Protein AF-A0A958LTV3-F1 (afdb_monomer_lite)

Structure (mmCIF, N/CA/C/O backbone):
data_AF-A0A958LTV3-F1
#
_entry.id   AF-A0A958LTV3-F1
#
loop_
_atom_site.group_PDB
_atom_site.id
_atom_site.type_symbol
_atom_site.label_atom_id
_atom_site.label_alt_id
_atom_site.label_comp_id
_atom_site.label_asym_id
_atom_site.label_entity_id
_atom_site.label_seq_id
_atom_site.pdbx_PDB_ins_code
_atom_site.Cartn_x
_atom_site.Cartn_y
_atom_site.Cartn_z
_atom_site.occupancy
_atom_site.B_iso_or_equiv
_atom_site.auth_seq_id
_atom_site.auth_comp_id
_atom_site.auth_asym_id
_atom_site.auth_atom_id
_atom_site.pdbx_PDB_model_num
ATOM 1 N N . MET A 1 1 ? 6.080 -4.824 -18.424 1.00 78.81 1 MET A N 1
ATOM 2 C CA . MET A 1 1 ? 7.310 -5.146 -17.672 1.00 78.81 1 MET A CA 1
ATOM 3 C C . MET A 1 1 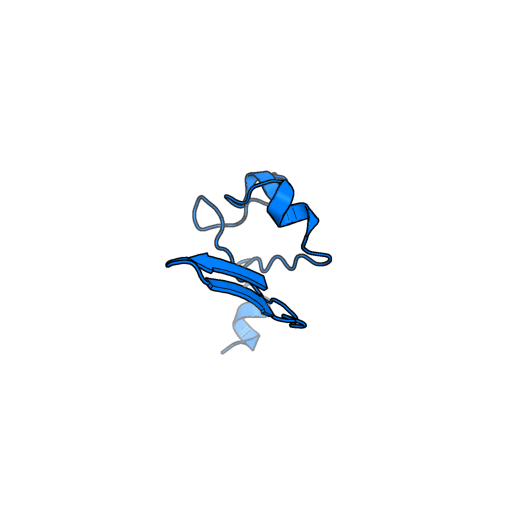? 8.488 -4.998 -18.619 1.00 78.81 1 MET A C 1
ATOM 5 O O . MET A 1 1 ? 8.458 -5.623 -19.672 1.00 78.81 1 MET A O 1
ATOM 9 N N . SER A 1 2 ? 9.462 -4.145 -18.310 1.00 86.88 2 SER A N 1
ATOM 10 C CA . SER A 1 2 ? 10.677 -3.993 -19.119 1.00 86.88 2 SER A CA 1
ATOM 11 C C . SER A 1 2 ? 11.863 -4.641 -18.415 1.00 86.88 2 SER A C 1
ATOM 13 O O . SER A 1 2 ? 11.989 -4.571 -17.192 1.00 86.88 2 SER A O 1
ATOM 15 N N . ILE A 1 3 ? 12.715 -5.297 -19.193 1.00 90.00 3 ILE A N 1
ATOM 16 C CA . ILE A 1 3 ? 13.949 -5.920 -18.726 1.00 90.00 3 ILE A CA 1
AT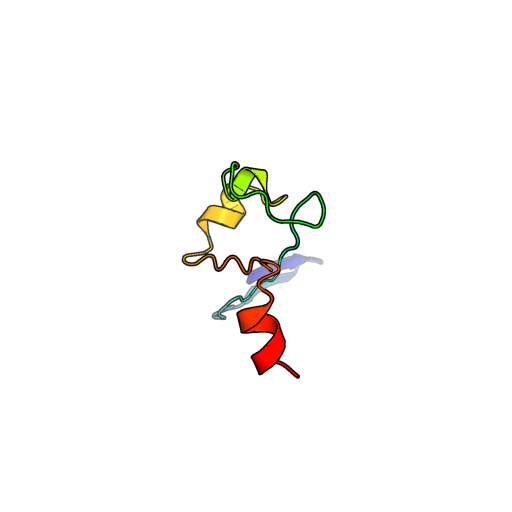OM 17 C C . ILE A 1 3 ? 15.083 -5.350 -19.573 1.00 90.00 3 ILE A C 1
ATOM 19 O O . ILE A 1 3 ? 15.024 -5.389 -20.801 1.00 90.00 3 ILE A O 1
ATOM 23 N N . ALA A 1 4 ? 16.099 -4.820 -18.898 1.00 91.62 4 ALA A N 1
ATOM 24 C CA . ALA A 1 4 ? 17.351 -4.367 -19.486 1.00 91.62 4 ALA A CA 1
ATOM 25 C C . ALA A 1 4 ? 18.497 -5.050 -18.733 1.00 91.62 4 ALA A C 1
ATOM 27 O O . ALA A 1 4 ? 18.829 -4.659 -17.612 1.00 91.62 4 ALA A O 1
ATOM 28 N N . LYS A 1 5 ? 19.051 -6.126 -19.297 1.00 90.12 5 LYS A N 1
ATOM 29 C CA . LYS A 1 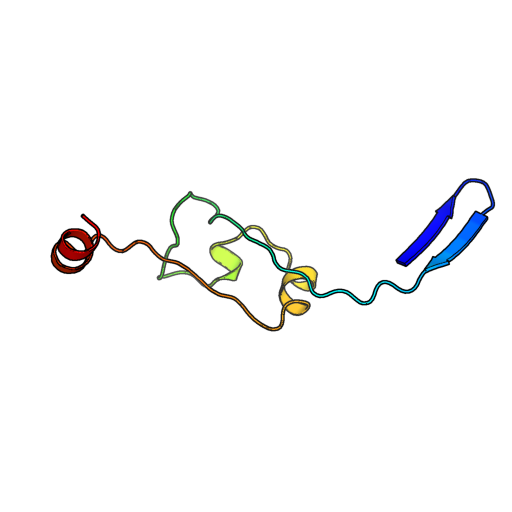5 ? 20.127 -6.905 -18.661 1.00 90.12 5 LYS A CA 1
ATOM 30 C C . LYS A 1 5 ? 20.944 -7.652 -19.710 1.00 90.12 5 LYS A C 1
ATOM 32 O O . LYS A 1 5 ? 20.380 -8.146 -20.676 1.00 90.12 5 LYS A O 1
ATOM 37 N N . ALA A 1 6 ? 22.260 -7.757 -19.505 1.00 90.12 6 ALA A N 1
ATOM 38 C CA . ALA A 1 6 ? 23.174 -8.504 -20.382 1.00 90.12 6 ALA A CA 1
ATOM 39 C C . ALA A 1 6 ? 23.055 -8.132 -21.880 1.00 90.12 6 ALA A C 1
ATOM 41 O O . ALA A 1 6 ? 23.129 -8.994 -22.747 1.00 90.12 6 ALA A O 1
ATOM 42 N N . GLY A 1 7 ? 22.817 -6.850 -22.183 1.00 87.94 7 GLY A N 1
ATOM 43 C CA . GLY A 1 7 ? 22.614 -6.363 -23.555 1.00 87.94 7 GLY A CA 1
ATOM 44 C C . GLY A 1 7 ? 21.231 -6.653 -24.152 1.00 87.94 7 GLY A C 1
ATOM 45 O O . GLY A 1 7 ? 20.938 -6.184 -25.248 1.00 87.94 7 GLY A O 1
ATOM 46 N N . VAL A 1 8 ? 20.356 -7.367 -23.438 1.00 82.88 8 VAL A N 1
ATOM 47 C CA . VAL A 1 8 ? 18.975 -7.629 -23.855 1.00 82.88 8 VAL A CA 1
ATOM 48 C C . VAL A 1 8 ? 18.060 -6.541 -23.306 1.00 82.88 8 VAL A C 1
ATOM 50 O O . VAL A 1 8 ? 17.943 -6.369 -22.090 1.00 82.88 8 VAL A O 1
ATOM 53 N N . TYR A 1 9 ? 17.386 -5.848 -24.223 1.00 89.88 9 TYR A N 1
ATOM 54 C CA . TYR A 1 9 ? 16.312 -4.902 -23.942 1.00 89.88 9 TYR A CA 1
ATOM 55 C C . TYR A 1 9 ? 15.004 -5.478 -24.478 1.00 89.88 9 TYR A C 1
ATOM 57 O O . TYR A 1 9 ? 14.821 -5.596 -25.688 1.00 89.88 9 TYR A O 1
ATOM 65 N N . ALA A 1 10 ? 14.100 -5.853 -23.578 1.00 90.00 10 ALA A N 1
ATOM 66 C CA . ALA A 1 10 ? 12.814 -6.433 -23.941 1.00 90.00 10 ALA A CA 1
ATOM 67 C C . ALA A 1 10 ? 11.685 -5.839 -23.095 1.00 90.00 10 ALA A C 1
ATOM 69 O O . ALA A 1 10 ? 11.841 -5.599 -21.896 1.00 90.00 10 ALA A O 1
ATOM 70 N N . THR A 1 11 ? 10.525 -5.649 -23.720 1.00 91.38 11 THR A N 1
ATOM 71 C CA . THR A 1 11 ? 9.297 -5.215 -23.050 1.00 91.38 11 THR A CA 1
ATOM 72 C C . THR A 1 11 ? 8.233 -6.283 -23.237 1.00 91.38 11 THR A C 1
ATOM 74 O O . THR A 1 11 ? 7.866 -6.604 -24.363 1.00 91.38 11 THR A O 1
ATOM 77 N N . LEU A 1 12 ? 7.726 -6.824 -22.132 1.00 90.94 12 LEU A N 1
ATOM 78 C CA . LEU A 1 12 ? 6.632 -7.788 -22.118 1.00 90.94 12 LEU A CA 1
ATOM 79 C C . LEU A 1 12 ? 5.351 -7.124 -21.612 1.00 90.94 12 LEU A C 1
ATOM 81 O O . LEU A 1 12 ? 5.363 -6.333 -20.658 1.00 90.94 12 LEU A O 1
ATOM 85 N N . ASN A 1 13 ? 4.231 -7.484 -22.232 1.00 90.88 13 ASN A N 1
ATOM 86 C CA . ASN A 1 13 ? 2.913 -7.116 -21.741 1.00 90.88 13 ASN A CA 1
ATOM 87 C C . ASN A 1 13 ? 2.622 -7.881 -20.437 1.00 90.88 13 ASN A C 1
ATOM 89 O O . ASN A 1 13 ? 2.799 -9.092 -20.383 1.00 90.88 13 ASN A O 1
ATOM 93 N N . ALA A 1 14 ? 2.192 -7.174 -19.392 1.00 88.94 14 ALA A N 1
ATOM 94 C CA . ALA A 1 14 ? 1.942 -7.729 -18.060 1.00 88.94 14 ALA A CA 1
ATOM 95 C C . ALA A 1 14 ? 0.536 -7.347 -17.572 1.00 88.94 14 ALA A C 1
ATOM 97 O O . ALA A 1 14 ? 0.370 -6.755 -16.508 1.00 88.94 14 ALA A O 1
ATOM 98 N N . ARG A 1 15 ? -0.481 -7.625 -18.395 1.00 94.31 15 ARG A N 1
ATOM 99 C CA . ARG A 1 15 ? -1.891 -7.460 -18.019 1.00 94.31 15 ARG A CA 1
ATOM 100 C C . ARG A 1 15 ? -2.253 -8.508 -16.971 1.00 94.31 15 ARG A C 1
ATOM 102 O O . ARG A 1 15 ? -2.456 -9.668 -17.306 1.00 94.31 15 ARG A O 1
ATOM 109 N N . THR A 1 16 ? -2.320 -8.085 -15.719 1.00 93.62 16 THR A N 1
ATOM 110 C CA . THR A 1 16 ? -2.772 -8.906 -14.597 1.00 93.62 16 THR A CA 1
ATOM 111 C C . THR A 1 16 ? -3.431 -8.018 -13.555 1.00 93.62 16 THR A C 1
ATOM 113 O O . THR A 1 16 ? -3.058 -6.853 -13.403 1.00 93.62 16 THR A O 1
ATOM 116 N N . SER A 1 17 ? -4.383 -8.578 -12.818 1.00 95.19 17 SER A N 1
ATOM 117 C CA . SER A 1 17 ? -4.859 -7.995 -11.565 1.00 95.19 17 SER A CA 1
ATOM 118 C C . SER A 1 17 ? -3.890 -8.352 -10.436 1.00 95.19 17 SER A C 1
ATOM 120 O O . SER A 1 17 ? -3.196 -9.369 -10.509 1.00 95.19 17 SER A O 1
ATOM 122 N N . ILE A 1 18 ? -3.831 -7.516 -9.399 1.00 95.25 18 ILE A N 1
ATOM 123 C CA . ILE A 1 18 ? -3.000 -7.740 -8.211 1.00 95.25 18 ILE A CA 1
ATOM 124 C C . ILE A 1 18 ? -3.915 -7.764 -6.989 1.00 95.25 18 ILE A C 1
ATOM 126 O O . ILE A 1 18 ? -4.705 -6.846 -6.787 1.00 95.25 18 ILE A O 1
ATOM 130 N N . LEU A 1 19 ? -3.771 -8.801 -6.168 1.00 95.56 19 LEU A N 1
ATOM 131 C CA . LEU A 1 19 ? -4.337 -8.879 -4.827 1.00 95.56 19 LEU A CA 1
ATOM 132 C C . LEU A 1 19 ? -3.178 -8.929 -3.830 1.00 95.56 19 LEU A C 1
ATOM 134 O O . LEU A 1 19 ? -2.223 -9.678 -4.035 1.00 95.56 19 LEU A O 1
ATOM 138 N N . ALA A 1 20 ? -3.254 -8.131 -2.769 1.00 93.94 20 ALA A N 1
ATOM 139 C CA . ALA A 1 20 ? -2.231 -8.068 -1.735 1.00 93.94 20 ALA A CA 1
ATOM 140 C C . ALA A 1 20 ? -2.876 -8.115 -0.347 1.00 93.94 20 ALA A C 1
ATOM 142 O O . ALA A 1 20 ? -3.927 -7.517 -0.127 1.00 93.94 20 ALA A O 1
ATOM 143 N N . ALA A 1 21 ? -2.215 -8.799 0.585 1.00 93.12 21 ALA A N 1
ATOM 144 C CA . ALA A 1 21 ? -2.540 -8.778 2.004 1.00 93.12 21 ALA A CA 1
ATOM 145 C C . ALA A 1 21 ? -1.390 -8.105 2.759 1.00 93.12 21 ALA A C 1
ATOM 147 O O . ALA A 1 21 ? -0.219 -8.364 2.476 1.00 93.12 21 ALA A O 1
ATOM 148 N N . ALA A 1 22 ? -1.724 -7.232 3.705 1.00 91.75 22 ALA A N 1
ATOM 149 C CA . ALA A 1 22 ? -0.754 -6.535 4.537 1.00 91.75 22 ALA A CA 1
ATOM 150 C C . ALA A 1 22 ? -1.231 -6.537 5.987 1.00 91.75 22 ALA A C 1
ATOM 152 O O . ALA A 1 22 ? -2.401 -6.279 6.264 1.00 91.75 22 ALA A O 1
ATOM 153 N N . ASN A 1 23 ? -0.304 -6.795 6.903 1.00 93.12 23 ASN A N 1
ATOM 154 C CA . ASN A 1 23 ? -0.587 -6.755 8.330 1.00 93.12 23 ASN A CA 1
ATOM 155 C C . ASN A 1 23 ? -0.398 -5.327 8.872 1.00 93.12 23 ASN A C 1
ATOM 157 O O . ASN A 1 23 ? 0.482 -4.603 8.390 1.00 93.12 23 ASN A O 1
ATOM 161 N N . PRO A 1 24 ? -1.176 -4.913 9.887 1.00 94.06 24 PRO A N 1
ATOM 162 C CA . PRO A 1 24 ? -0.942 -3.655 10.585 1.00 94.06 24 PRO A CA 1
ATOM 163 C C . PRO A 1 24 ? 0.437 -3.618 11.260 1.00 94.06 24 PRO A C 1
ATOM 165 O O . PRO A 1 24 ? 0.918 -4.640 11.750 1.00 94.06 24 PRO A O 1
ATOM 168 N N . ILE A 1 25 ? 1.039 -2.428 11.359 1.00 92.31 25 ILE A N 1
ATOM 169 C CA . ILE A 1 25 ? 2.403 -2.208 11.887 1.00 92.31 25 ILE A CA 1
ATOM 170 C C . ILE A 1 25 ? 2.598 -2.803 13.295 1.00 92.31 25 ILE A C 1
ATOM 172 O O . ILE A 1 25 ? 3.672 -3.310 13.605 1.00 92.31 25 ILE A O 1
ATOM 176 N N . PHE A 1 26 ? 1.561 -2.777 14.137 1.00 89.69 26 PHE A N 1
ATOM 177 C CA . PHE A 1 26 ? 1.600 -3.282 15.517 1.00 89.69 26 PHE A CA 1
ATOM 178 C C . PHE A 1 26 ? 0.773 -4.563 15.718 1.00 89.69 26 PHE A C 1
ATOM 180 O O . PHE A 1 26 ? 0.357 -4.870 16.833 1.00 89.69 26 PHE A O 1
ATOM 187 N N . GLY A 1 27 ? 0.472 -5.292 14.640 1.00 88.81 27 GLY A N 1
ATOM 188 C CA . GLY A 1 27 ? -0.278 -6.554 14.681 1.00 88.81 27 GLY A CA 1
ATOM 189 C C . GLY A 1 27 ? -1.794 -6.417 14.866 1.00 88.81 27 GLY A C 1
ATOM 190 O O . GLY A 1 27 ? -2.521 -7.358 14.567 1.00 88.81 27 GLY A O 1
ATOM 191 N N . ARG A 1 28 ? -2.295 -5.251 15.290 1.00 89.69 28 ARG A N 1
ATOM 192 C CA . ARG A 1 28 ? -3.729 -4.926 15.337 1.00 89.69 28 ARG A CA 1
ATOM 193 C C . ARG A 1 28 ? -4.017 -3.620 14.612 1.00 89.69 28 ARG A C 1
ATOM 195 O O . ARG A 1 28 ? -3.212 -2.691 14.658 1.00 89.69 28 ARG A O 1
ATOM 202 N N . TYR A 1 29 ? -5.170 -3.566 13.954 1.00 92.31 29 TYR A N 1
ATOM 203 C CA . TYR A 1 29 ? -5.637 -2.362 13.281 1.00 92.31 29 TYR A CA 1
ATOM 204 C C . TYR A 1 29 ? -6.198 -1.370 14.308 1.00 92.31 29 TYR A C 1
ATOM 206 O O . TYR A 1 29 ? -7.102 -1.693 15.077 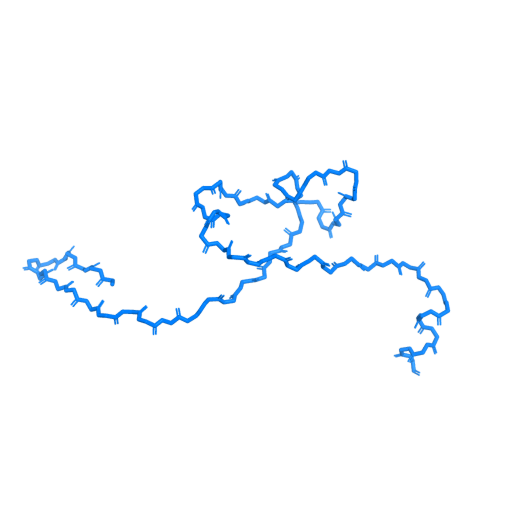1.00 92.31 29 TYR A O 1
ATOM 214 N N . ASP A 1 30 ? -5.664 -0.155 14.316 1.00 92.25 30 ASP A N 1
ATOM 215 C CA . ASP A 1 30 ? -6.097 0.944 15.168 1.00 92.25 30 ASP A CA 1
ATOM 216 C C . ASP A 1 30 ? -7.097 1.822 14.408 1.00 92.25 30 ASP A C 1
ATOM 218 O O . ASP A 1 30 ? -6.736 2.588 13.509 1.00 92.25 30 ASP A O 1
ATOM 222 N N . LYS A 1 31 ? -8.372 1.722 14.795 1.00 91.69 31 LYS A N 1
ATOM 223 C CA . LYS A 1 31 ? -9.484 2.465 14.185 1.00 91.69 31 LYS A CA 1
ATOM 224 C C . LYS A 1 31 ? -9.397 3.981 14.380 1.00 91.69 31 LYS A C 1
ATOM 226 O O . LYS A 1 31 ? -10.065 4.712 13.656 1.00 91.69 31 LYS A O 1
ATOM 231 N N . SER A 1 32 ? -8.596 4.459 15.337 1.00 93.56 32 SER A N 1
ATOM 232 C CA . SER A 1 32 ? -8.391 5.899 15.553 1.00 93.56 32 SER A CA 1
ATOM 233 C C . SER A 1 32 ? -7.427 6.520 14.536 1.00 93.56 32 SER A C 1
ATOM 235 O O . SER A 1 32 ? -7.355 7.743 14.405 1.00 93.56 32 SER A O 1
ATOM 237 N N . LYS A 1 33 ? -6.682 5.687 13.799 1.00 93.81 33 LYS A N 1
ATOM 238 C CA . LYS A 1 33 ? -5.668 6.105 12.829 1.00 93.81 33 LYS A CA 1
ATOM 239 C C . LYS A 1 33 ? -6.152 5.900 11.398 1.00 93.81 33 LYS A C 1
ATOM 241 O O . LYS A 1 33 ? -6.939 5.010 11.091 1.00 93.81 33 LYS A O 1
ATOM 246 N N . SER A 1 34 ? -5.611 6.705 10.486 1.00 93.75 34 SER A N 1
ATOM 247 C CA . SER A 1 34 ? -5.807 6.496 9.051 1.00 93.75 34 SER A CA 1
ATOM 248 C C . SER A 1 34 ? -5.196 5.166 8.592 1.00 93.75 34 SER A C 1
ATOM 250 O O . SER A 1 34 ? -4.272 4.642 9.219 1.00 93.75 34 SER A O 1
ATOM 252 N N . LEU A 1 35 ? -5.654 4.645 7.449 1.00 92.50 35 LEU A N 1
ATOM 253 C CA . LEU A 1 35 ? -5.095 3.430 6.846 1.00 92.50 35 LEU A CA 1
ATOM 254 C C . LEU A 1 35 ? -3.574 3.533 6.649 1.00 92.50 35 LEU A C 1
ATOM 256 O O . LEU A 1 35 ? -2.840 2.627 7.027 1.00 92.50 35 LEU A O 1
ATOM 260 N N . LYS A 1 36 ? -3.088 4.671 6.136 1.00 92.50 36 LYS A N 1
ATOM 261 C CA . LYS A 1 36 ? -1.654 4.931 5.916 1.00 92.50 36 LYS A CA 1
ATOM 262 C C . LYS A 1 36 ? -0.829 4.845 7.205 1.00 92.50 36 LYS A C 1
ATOM 264 O O . LYS A 1 36 ? 0.322 4.439 7.162 1.00 92.50 36 LYS A O 1
ATOM 269 N N . ASN A 1 37 ? -1.408 5.229 8.340 1.00 94.06 37 ASN A N 1
ATOM 270 C CA . ASN A 1 37 ? -0.735 5.147 9.636 1.00 94.06 37 ASN A CA 1
ATOM 271 C C . ASN A 1 37 ? -0.846 3.750 10.270 1.00 94.06 37 ASN A C 1
ATOM 273 O O . ASN A 1 37 ? -0.146 3.472 11.240 1.00 94.06 37 ASN A O 1
ATOM 277 N N . ASN A 1 38 ? -1.720 2.888 9.744 1.00 94.69 38 ASN A N 1
ATOM 278 C CA . ASN A 1 38 ? -1.875 1.501 10.173 1.00 94.69 38 ASN A CA 1
ATOM 279 C C . ASN A 1 38 ? -0.950 0.533 9.421 1.00 94.69 38 ASN A C 1
ATOM 281 O O . ASN A 1 38 ? -0.582 -0.489 9.993 1.00 94.69 38 ASN A O 1
ATOM 285 N N . ILE A 1 39 ? -0.564 0.833 8.174 1.00 93.56 39 ILE A N 1
ATOM 286 C CA . ILE A 1 39 ? 0.245 -0.059 7.323 1.00 93.56 39 ILE A CA 1
ATOM 287 C C . ILE A 1 39 ? 1.539 0.610 6.853 1.00 93.56 39 ILE A C 1
ATOM 289 O O . ILE A 1 39 ? 1.568 1.798 6.546 1.00 93.56 39 ILE A O 1
ATOM 293 N N . GLN A 1 40 ? 2.616 -0.164 6.724 1.00 92.81 40 GLN A N 1
ATOM 294 C CA . GLN A 1 40 ? 3.900 0.337 6.222 1.00 92.81 40 GLN A CA 1
ATOM 295 C C . GLN A 1 40 ? 3.954 0.300 4.686 1.00 92.81 40 GLN A C 1
ATOM 297 O O . GLN A 1 40 ? 4.775 -0.396 4.091 1.00 92.81 40 GLN A O 1
ATOM 302 N N . LEU A 1 41 ? 3.058 1.0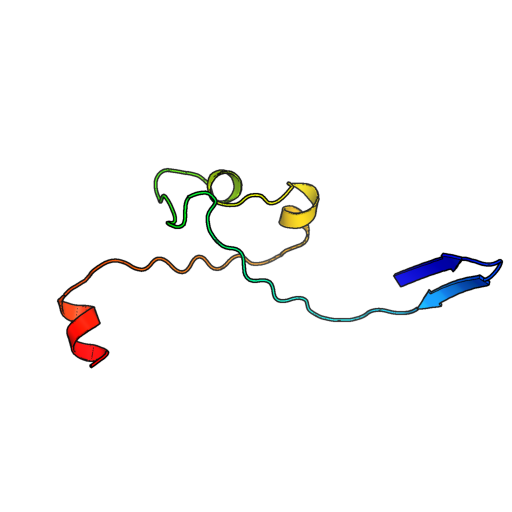42 4.032 1.00 93.25 41 LEU A N 1
ATOM 303 C CA . LEU A 1 41 ? 2.992 1.123 2.572 1.00 93.25 41 LEU A CA 1
ATOM 304 C C . LEU A 1 41 ? 3.264 2.555 2.098 1.00 93.25 41 LEU A C 1
ATOM 306 O O . LEU A 1 41 ? 2.730 3.525 2.638 1.00 93.25 41 LEU A O 1
ATOM 310 N N . SER A 1 42 ? 4.119 2.705 1.085 1.00 94.12 42 SER A N 1
ATOM 311 C CA . SER A 1 42 ? 4.444 4.023 0.539 1.00 94.12 42 SER A CA 1
ATOM 312 C C . SER A 1 42 ? 3.259 4.604 -0.242 1.00 94.12 42 SER A C 1
ATOM 314 O O . SER A 1 42 ? 2.499 3.881 -0.890 1.00 94.12 42 SER A O 1
ATOM 316 N N . ALA A 1 43 ? 3.114 5.934 -0.219 1.00 92.88 43 ALA A N 1
ATOM 317 C CA . ALA A 1 43 ? 2.013 6.618 -0.903 1.00 92.88 43 ALA A CA 1
ATOM 318 C C . ALA A 1 43 ? 1.913 6.297 -2.415 1.00 92.88 43 ALA A C 1
ATOM 320 O O . ALA A 1 43 ? 0.793 6.094 -2.879 1.00 92.88 43 ALA A O 1
ATOM 321 N N . PRO A 1 44 ? 3.022 6.176 -3.181 1.00 96.00 44 PRO A N 1
ATOM 322 C CA . PRO A 1 44 ? 2.951 5.826 -4.600 1.00 96.00 44 PRO A CA 1
ATOM 323 C C . PRO A 1 44 ? 2.443 4.412 -4.882 1.00 96.00 44 PRO A C 1
ATOM 325 O O . PRO A 1 44 ? 1.927 4.173 -5.966 1.00 96.00 44 PRO A O 1
ATOM 328 N N . ILE A 1 45 ? 2.621 3.466 -3.956 1.00 95.00 45 ILE A N 1
ATOM 329 C CA . ILE A 1 45 ? 2.062 2.119 -4.102 1.00 95.00 45 ILE A CA 1
ATOM 330 C C . ILE A 1 45 ? 0.590 2.134 -3.701 1.00 95.00 45 ILE A C 1
ATOM 332 O O . ILE A 1 45 ? -0.232 1.582 -4.423 1.00 95.00 45 ILE A O 1
ATOM 336 N N . MET A 1 46 ? 0.242 2.826 -2.610 1.00 94.06 46 MET A N 1
ATOM 337 C CA . MET A 1 46 ? -1.153 2.964 -2.182 1.00 94.06 46 MET A CA 1
ATOM 338 C C . MET A 1 46 ? -2.039 3.570 -3.272 1.00 94.06 46 MET A C 1
ATOM 340 O O . MET A 1 46 ? -3.132 3.073 -3.505 1.00 94.06 46 MET A O 1
ATOM 344 N N . SER A 1 47 ? -1.562 4.596 -3.981 1.00 95.50 47 SER A N 1
ATOM 345 C CA . SER A 1 47 ? -2.334 5.238 -5.052 1.00 95.50 47 SER A CA 1
ATOM 346 C C . SER A 1 47 ? -2.537 4.369 -6.299 1.00 95.50 47 SER A C 1
ATOM 348 O O . SER A 1 47 ? -3.277 4.770 -7.192 1.00 95.50 47 SER A O 1
ATOM 350 N N . ARG A 1 48 ? -1.872 3.209 -6.395 1.00 96.00 48 ARG A N 1
ATOM 351 C CA . ARG A 1 48 ? -2.050 2.238 -7.490 1.00 96.00 48 ARG A CA 1
ATOM 352 C C . ARG A 1 48 ? -3.121 1.194 -7.203 1.00 96.00 48 ARG A C 1
ATOM 354 O O . ARG A 1 48 ? -3.467 0.452 -8.115 1.00 96.00 48 ARG A O 1
ATOM 361 N N . PHE A 1 49 ? -3.599 1.113 -5.965 1.00 96.06 49 PHE A N 1
ATOM 362 C CA . PHE A 1 49 ? -4.724 0.264 -5.607 1.00 96.06 49 PHE A CA 1
ATOM 363 C C . PHE A 1 49 ? -6.008 1.083 -5.660 1.00 96.06 49 PHE A C 1
ATOM 365 O O . PHE A 1 49 ? -6.108 2.131 -5.026 1.00 96.06 49 PHE A O 1
ATOM 372 N N . ASP A 1 50 ? -7.001 0.569 -6.378 1.00 96.88 50 ASP A N 1
ATOM 373 C CA . ASP A 1 50 ? -8.323 1.194 -6.457 1.00 96.88 50 ASP A CA 1
ATOM 374 C C . ASP A 1 50 ? -9.181 0.886 -5.218 1.00 96.88 50 ASP A C 1
ATOM 376 O O . ASP A 1 50 ? -10.083 1.646 -4.875 1.00 96.88 50 ASP A O 1
ATOM 380 N N . LEU A 1 51 ? -8.905 -0.234 -4.536 1.00 95.50 51 LEU A N 1
ATOM 381 C CA . LEU A 1 51 ? -9.699 -0.751 -3.421 1.00 95.50 51 LEU A CA 1
ATOM 382 C C . LEU A 1 51 ? -8.814 -1.170 -2.246 1.00 95.50 51 LEU A C 1
ATOM 384 O O . LEU A 1 51 ? -7.759 -1.777 -2.428 1.00 95.50 51 LEU A O 1
ATOM 388 N N . PHE A 1 52 ? -9.307 -0.908 -1.036 1.00 94.62 52 PHE A N 1
ATOM 389 C CA . PHE A 1 52 ? -8.713 -1.358 0.219 1.00 94.62 52 PHE A CA 1
ATOM 390 C C . PHE A 1 52 ? -9.787 -1.992 1.099 1.00 94.62 52 PHE A C 1
ATOM 392 O O . PHE A 1 52 ? -10.802 -1.363 1.392 1.00 94.62 52 PHE A O 1
ATOM 399 N N . PHE A 1 53 ? -9.536 -3.218 1.553 1.00 94.62 53 PHE A N 1
ATOM 400 C CA . PHE A 1 53 ? -10.408 -3.940 2.474 1.00 94.62 53 PHE A CA 1
ATOM 401 C C . PHE A 1 53 ? -9.683 -4.117 3.804 1.00 94.62 53 PHE A C 1
ATOM 403 O O . PHE A 1 53 ? -8.614 -4.724 3.855 1.00 94.62 53 PHE A O 1
ATOM 410 N N . VAL A 1 54 ? -10.252 -3.566 4.876 1.00 92.50 54 VAL A N 1
ATOM 411 C CA . VAL A 1 54 ? -9.731 -3.730 6.235 1.00 92.50 54 VAL A CA 1
ATOM 412 C C . VAL A 1 54 ? -10.583 -4.771 6.944 1.00 92.50 54 VAL A C 1
ATOM 414 O O . VAL A 1 54 ? -11.782 -4.573 7.119 1.00 92.50 54 VAL A O 1
ATOM 417 N N . VAL A 1 55 ? -9.954 -5.868 7.357 1.00 89.00 55 VAL A N 1
ATOM 418 C CA . VAL A 1 55 ? -10.589 -6.898 8.181 1.00 89.00 55 VAL A CA 1
ATOM 419 C C . VAL A 1 55 ? -10.142 -6.670 9.621 1.00 89.00 55 VAL A C 1
ATOM 421 O O . VAL A 1 55 ? -8.971 -6.855 9.948 1.00 89.00 55 VAL A O 1
ATOM 424 N N . CYS A 1 56 ? -11.067 -6.212 10.460 1.00 84.94 56 CYS A N 1
ATOM 425 C CA . CYS A 1 56 ? -10.849 -6.047 11.893 1.00 84.94 56 CYS A CA 1
ATOM 426 C C . CYS A 1 56 ? -11.549 -7.187 12.622 1.00 84.94 56 CYS A C 1
ATOM 428 O O . CYS A 1 56 ? -12.755 -7.358 12.466 1.00 84.94 56 CYS A O 1
ATOM 430 N N . ASP A 1 57 ? -10.795 -7.920 13.430 1.00 76.06 57 ASP A N 1
ATOM 431 C CA . ASP A 1 57 ? -11.368 -8.842 14.399 1.00 76.06 57 ASP A CA 1
ATOM 432 C C . ASP A 1 57 ? -11.822 -8.039 15.626 1.00 76.06 57 ASP A C 1
ATOM 434 O O . ASP A 1 57 ? -11.007 -7.443 16.342 1.00 76.06 57 ASP A O 1
ATOM 438 N N . GLU A 1 58 ? -13.134 -7.939 15.809 1.00 73.19 58 GLU A N 1
ATOM 439 C CA . GLU A 1 58 ? -13.742 -7.378 17.007 1.00 73.19 58 GLU A CA 1
ATOM 440 C C . GLU A 1 58 ? -14.268 -8.534 17.833 1.00 73.19 58 GLU A C 1
ATOM 442 O O . GLU A 1 58 ? -15.174 -9.230 17.390 1.00 73.19 58 GLU A O 1
ATOM 447 N N . SER A 1 59 ? -13.730 -8.697 19.043 1.00 65.56 59 SER A N 1
ATOM 448 C CA . SER A 1 59 ? -14.211 -9.682 20.007 1.00 65.56 59 SER A CA 1
ATOM 449 C C . SER A 1 59 ? -15.681 -9.405 20.321 1.00 65.56 59 SER A C 1
ATOM 451 O O . SER A 1 59 ? -16.000 -8.545 21.151 1.00 65.56 59 SER A O 1
ATOM 453 N N . ASN A 1 60 ? -16.569 -10.100 19.621 1.00 67.69 60 ASN A N 1
ATOM 454 C CA . ASN A 1 60 ? -18.006 -10.011 19.766 1.00 67.69 60 ASN A CA 1
ATOM 455 C C . ASN A 1 60 ? -18.505 -11.406 20.114 1.00 67.69 60 ASN A C 1
ATOM 457 O O . ASN A 1 60 ? -18.680 -12.259 19.248 1.00 67.69 60 ASN A O 1
ATOM 461 N N . THR A 1 61 ? -18.788 -11.604 21.397 1.00 66.50 61 THR A N 1
ATOM 462 C CA . THR A 1 61 ? -19.199 -12.893 21.956 1.00 66.50 61 THR A CA 1
ATOM 463 C C . THR A 1 61 ? -20.432 -13.497 21.278 1.00 66.50 61 THR A C 1
ATOM 465 O O . THR A 1 61 ? -20.575 -14.714 21.285 1.00 66.50 61 THR A O 1
ATOM 468 N N . LEU A 1 62 ? -21.307 -12.684 20.670 1.00 65.44 62 LEU A N 1
ATOM 469 C CA . LEU A 1 62 ? -22.468 -13.164 19.908 1.00 65.44 62 LEU A CA 1
ATOM 470 C C . LEU A 1 62 ? -22.105 -13.621 18.487 1.00 65.44 62 LEU A C 1
ATOM 472 O O . LEU A 1 62 ? -22.712 -14.559 17.977 1.00 65.44 62 LEU A O 1
ATOM 476 N N . ALA A 1 63 ? -21.135 -12.969 17.841 1.00 64.62 63 ALA A N 1
ATOM 477 C CA . ALA A 1 63 ? -20.650 -13.378 16.522 1.00 64.62 63 ALA A CA 1
ATOM 478 C C . ALA A 1 63 ? -19.759 -14.626 16.625 1.00 64.62 63 ALA A C 1
ATOM 480 O O . ALA A 1 63 ? -19.874 -15.533 15.802 1.00 64.62 63 ALA A O 1
ATOM 481 N N . ASP A 1 64 ? -18.953 -14.706 17.686 1.00 66.94 64 ASP A N 1
ATOM 482 C CA . ASP A 1 64 ? -18.061 -15.837 17.955 1.00 66.94 64 ASP A CA 1
ATOM 483 C C . ASP A 1 64 ? -18.842 -17.140 18.216 1.00 66.94 64 ASP A C 1
ATOM 485 O O . ASP A 1 64 ? -18.397 -18.213 17.817 1.00 66.94 64 ASP A O 1
ATOM 489 N N . GLN A 1 65 ? -20.047 -17.061 18.803 1.00 68.94 65 GLN A N 1
ATOM 490 C CA . GLN A 1 65 ? -20.935 -18.216 19.032 1.00 68.94 65 GLN A CA 1
ATOM 491 C C . GLN A 1 65 ? -21.506 -18.840 17.749 1.00 68.94 65 GLN A C 1
ATOM 493 O O . GLN A 1 65 ? -21.944 -19.987 17.778 1.00 68.94 65 GLN A O 1
ATOM 498 N N . HIS A 1 66 ? -21.517 -18.114 16.628 1.00 62.88 66 HIS A N 1
ATOM 499 C CA . HIS A 1 66 ? -21.963 -18.647 15.337 1.00 62.88 66 HIS A CA 1
ATOM 500 C C . HIS A 1 66 ? -20.820 -19.205 14.478 1.00 62.88 66 HIS A C 1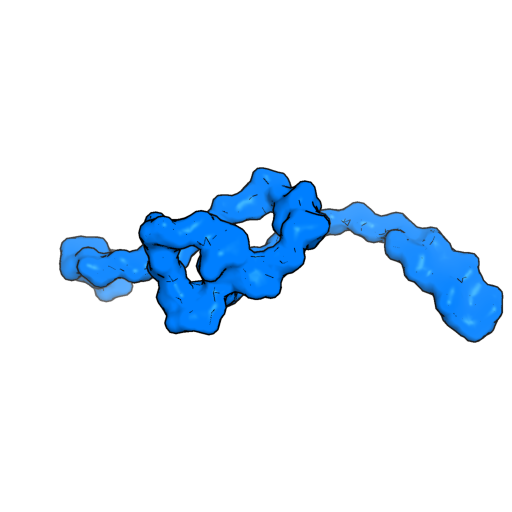
ATOM 502 O O . HIS A 1 66 ? -21.094 -19.809 13.441 1.00 62.88 66 HIS A O 1
ATOM 508 N N . LEU A 1 67 ? -19.562 -19.016 14.891 1.00 61.41 67 LEU A N 1
ATOM 509 C CA . LEU A 1 67 ? -18.385 -19.553 14.202 1.00 61.41 67 LEU A CA 1
ATOM 510 C C . LEU A 1 67 ? -17.921 -20.920 14.742 1.00 61.41 67 LEU A C 1
ATOM 512 O O . LEU A 1 67 ? -16.967 -21.475 14.195 1.00 61.41 67 LEU A O 1
ATOM 516 N N . SER A 1 68 ? -18.564 -21.443 15.794 1.00 52.22 68 SER A N 1
ATOM 517 C CA . SER A 1 68 ? -18.245 -22.734 16.427 1.00 52.22 68 SER A CA 1
ATOM 518 C C . SER A 1 68 ? -19.070 -23.895 15.891 1.00 52.22 68 SER A C 1
ATOM 520 O O . SER A 1 68 ? -20.314 -23.746 15.883 1.00 52.22 68 SER A O 1
#

Secondary structure (DSSP, 8-state):
-EEEETTEEEE-------------TTSS--TTS-HHHHS---HHHHTT-S----------HHHHTT--

Radius of gyration: 19.04 Å; chains: 1; bounding box: 46×29×46 Å

Sequence (68 aa):
MSIAKAGVYATLNARTSILAAANPIFGRYDKSKSLKNNIQLSAPIMSRFDLFFVVCDESNTLADQHLS

Foldseek 3Di:
DWDDPPNDTDDDDDDDDDDDDFAFPVRAADPVDDPCNRTPDDPVVVVVDPDDDDDHDDPDVVVVVVVD

pLDDT: mean 87.51, std 10.69, range [52.22, 96.88]